Protein AF-A0A7X2MT23-F1 (afdb_monomer_lite)

Radius of gyration: 17.35 Å; chains: 1; bounding box: 43×28×47 Å

Structure (mmCIF, N/CA/C/O backbone):
data_AF-A0A7X2MT23-F1
#
_entry.id   AF-A0A7X2MT23-F1
#
loop_
_atom_site.group_PDB
_atom_site.id
_atom_site.type_symbol
_atom_site.label_atom_id
_atom_site.label_alt_id
_atom_site.label_comp_id
_atom_site.label_asym_id
_atom_site.label_entity_id
_atom_site.label_seq_id
_atom_site.pdbx_PDB_ins_code
_atom_site.Cartn_x
_atom_site.Cartn_y
_atom_site.Cartn_z
_atom_site.occupancy
_atom_site.B_iso_or_equiv
_atom_site.auth_seq_id
_atom_site.auth_comp_id
_atom_site.auth_asym_id
_atom_site.auth_atom_id
_atom_site.pdbx_PDB_model_num
ATOM 1 N N . LEU A 1 1 ? 15.288 1.039 -16.400 1.00 90.75 1 LEU A N 1
ATOM 2 C CA . LEU A 1 1 ? 15.539 -0.284 -15.785 1.00 90.75 1 LEU A CA 1
ATOM 3 C C . LEU A 1 1 ? 15.524 -1.430 -16.794 1.00 90.75 1 LEU A C 1
ATOM 5 O O . LEU A 1 1 ? 16.201 -2.405 -16.545 1.00 90.75 1 LEU A O 1
ATOM 9 N N . GLY A 1 2 ? 14.765 -1.365 -17.900 1.00 94.38 2 GLY A N 1
ATOM 10 C CA . GLY A 1 2 ? 14.844 -2.402 -18.947 1.00 94.38 2 GLY A CA 1
ATOM 11 C C . GLY A 1 2 ? 14.248 -3.770 -18.579 1.00 94.38 2 GLY A C 1
ATOM 12 O O . GLY A 1 2 ? 14.412 -4.710 -19.339 1.00 94.38 2 GLY A O 1
ATOM 13 N N . LEU A 1 3 ? 13.530 -3.877 -17.454 1.00 96.50 3 LEU A N 1
ATOM 14 C CA . LEU A 1 3 ? 13.056 -5.154 -16.892 1.00 96.50 3 LEU A CA 1
ATOM 15 C C . LEU A 1 3 ? 11.980 -5.871 -17.717 1.00 96.50 3 LEU A C 1
ATOM 17 O O . LEU A 1 3 ? 11.814 -7.078 -17.588 1.00 96.50 3 LEU A O 1
ATOM 21 N N . TYR A 1 4 ? 11.244 -5.141 -18.553 1.00 97.12 4 TYR A N 1
ATOM 22 C CA . TYR A 1 4 ? 10.197 -5.699 -19.409 1.00 97.12 4 TYR A CA 1
ATOM 23 C C . TYR A 1 4 ? 10.419 -5.245 -20.856 1.00 97.12 4 TYR A C 1
ATOM 25 O O . TYR A 1 4 ? 9.755 -4.309 -21.309 1.00 97.12 4 TYR A O 1
ATOM 33 N N . PRO A 1 5 ? 11.389 -5.846 -21.572 1.00 96.69 5 PRO A N 1
ATOM 34 C CA . PRO A 1 5 ? 11.666 -5.492 -22.962 1.00 96.69 5 PRO A CA 1
ATOM 35 C C . PRO A 1 5 ? 10.561 -5.984 -23.911 1.00 96.69 5 PRO A C 1
ATOM 37 O O . PRO A 1 5 ? 10.297 -5.349 -24.932 1.00 96.69 5 PRO A O 1
ATOM 40 N N . ASP A 1 6 ? 9.880 -7.079 -23.558 1.00 98.19 6 ASP A N 1
ATOM 41 C CA . ASP A 1 6 ? 8.734 -7.599 -24.300 1.00 98.19 6 ASP A CA 1
ATOM 42 C C . ASP A 1 6 ? 7.460 -6.796 -23.979 1.00 98.19 6 ASP A C 1
ATOM 44 O O . ASP A 1 6 ? 6.921 -6.823 -22.866 1.00 98.19 6 ASP A O 1
ATOM 48 N N . LYS A 1 7 ? 6.957 -6.083 -24.992 1.00 97.69 7 LYS A N 1
ATOM 49 C CA . LYS A 1 7 ? 5.769 -5.228 -24.886 1.00 97.69 7 LYS A CA 1
ATOM 50 C C . LYS A 1 7 ? 4.466 -6.017 -24.740 1.00 97.69 7 LYS A C 1
ATOM 52 O O . LYS A 1 7 ? 3.530 -5.496 -24.135 1.00 97.69 7 LYS A O 1
ATOM 57 N N . VAL A 1 8 ? 4.391 -7.236 -25.275 1.00 98.31 8 VAL A N 1
ATOM 58 C CA . VAL A 1 8 ? 3.206 -8.100 -25.158 1.00 98.31 8 VAL A CA 1
ATOM 59 C C . VAL A 1 8 ? 3.080 -8.581 -23.717 1.00 98.31 8 VAL A C 1
ATOM 61 O O . VAL A 1 8 ? 2.015 -8.445 -23.113 1.00 98.31 8 VAL A O 1
ATOM 64 N N . VAL A 1 9 ? 4.191 -9.036 -23.130 1.00 98.25 9 VAL A N 1
ATOM 65 C CA . VAL A 1 9 ? 4.246 -9.418 -21.711 1.00 98.25 9 VAL A CA 1
ATOM 66 C C . VAL A 1 9 ? 3.895 -8.228 -20.817 1.00 98.25 9 VAL A C 1
ATOM 68 O O . VAL A 1 9 ? 3.037 -8.344 -19.941 1.00 98.25 9 VAL A O 1
ATOM 71 N N . LEU A 1 10 ? 4.496 -7.058 -21.063 1.00 98.25 10 LEU A N 1
ATOM 72 C CA . LEU A 1 10 ? 4.220 -5.854 -20.275 1.00 98.25 10 LEU A CA 1
ATOM 73 C C . LEU A 1 10 ? 2.737 -5.449 -20.326 1.00 98.25 10 LEU A C 1
ATOM 75 O O . LEU A 1 10 ? 2.151 -5.120 -19.292 1.00 98.25 10 LEU A O 1
ATOM 79 N N . ALA A 1 11 ? 2.110 -5.496 -21.505 1.00 98.44 11 ALA A N 1
ATOM 80 C CA . ALA A 1 11 ? 0.684 -5.211 -21.654 1.00 98.44 11 ALA A CA 1
ATOM 81 C C . ALA A 1 11 ? -0.187 -6.196 -20.854 1.00 98.44 11 ALA A C 1
ATOM 83 O O . ALA A 1 11 ? -1.121 -5.766 -20.171 1.00 98.44 11 ALA A O 1
ATOM 84 N N . GLY A 1 12 ? 0.155 -7.490 -20.873 1.00 98.62 12 GLY A N 1
ATOM 85 C CA . GLY A 1 12 ? -0.498 -8.511 -20.048 1.00 98.62 12 GLY A CA 1
ATOM 86 C C . GLY A 1 12 ? -0.416 -8.195 -18.550 1.00 98.62 12 GLY A C 1
ATOM 87 O O . GLY A 1 12 ? -1.439 -8.173 -17.865 1.00 98.62 12 GLY A O 1
ATOM 88 N N . LEU A 1 13 ? 0.766 -7.817 -18.050 1.00 98.56 13 LEU A N 1
ATOM 89 C CA . LEU A 1 13 ? 0.958 -7.438 -16.642 1.00 98.56 13 LEU A CA 1
ATOM 90 C C . LEU A 1 13 ? 0.110 -6.225 -16.227 1.00 98.56 13 LEU A C 1
ATOM 92 O O . LEU A 1 13 ? -0.405 -6.182 -15.105 1.00 98.56 13 LEU A O 1
ATOM 96 N N . TYR A 1 14 ? -0.081 -5.243 -17.114 1.00 98.50 14 TYR A N 1
ATOM 97 C CA . TYR A 1 14 ? -0.988 -4.120 -16.849 1.00 98.50 14 TYR A CA 1
ATOM 98 C C . TYR A 1 14 ? -2.451 -4.565 -16.749 1.00 98.50 14 TYR A C 1
ATOM 100 O O . TYR A 1 14 ? -3.173 -4.093 -15.863 1.00 98.50 14 TYR A O 1
ATOM 108 N N . GLN A 1 15 ? -2.889 -5.480 -17.617 1.00 98.62 15 GLN A N 1
ATOM 109 C CA . GLN A 1 15 ? -4.241 -6.039 -17.567 1.00 98.62 15 GLN A CA 1
ATOM 110 C C . GLN A 1 15 ? -4.466 -6.836 -16.275 1.00 98.62 15 GLN A C 1
ATOM 112 O O . GLN A 1 15 ? -5.475 -6.634 -15.595 1.00 98.62 15 GLN A O 1
ATOM 117 N N . ASP A 1 16 ? -3.506 -7.671 -15.883 1.00 98.75 16 ASP A N 1
ATOM 118 C CA . ASP A 1 16 ? -3.539 -8.436 -14.632 1.00 98.75 16 ASP A CA 1
ATOM 119 C C . ASP A 1 16 ? -3.583 -7.523 -13.416 1.00 98.75 16 ASP A C 1
ATOM 121 O O . ASP A 1 16 ? -4.431 -7.684 -12.532 1.00 98.75 16 ASP A O 1
ATOM 125 N N . ARG A 1 17 ? -2.730 -6.494 -13.399 1.00 98.62 17 ARG A N 1
ATOM 126 C CA . ARG A 1 17 ? -2.728 -5.491 -12.336 1.00 98.62 17 ARG A CA 1
ATOM 127 C C . ARG A 1 17 ? -4.079 -4.801 -12.221 1.00 98.62 17 ARG A C 1
ATOM 129 O O . ARG A 1 17 ? -4.553 -4.589 -11.105 1.00 98.62 17 ARG A O 1
ATOM 136 N N . LEU A 1 18 ? -4.700 -4.431 -13.339 1.00 98.69 18 LEU A N 1
ATOM 137 C CA . LEU A 1 18 ? -5.999 -3.772 -13.307 1.00 98.69 18 LEU A CA 1
ATOM 138 C C . LEU A 1 18 ? -7.095 -4.703 -12.769 1.00 98.69 18 LEU A C 1
ATOM 140 O O . LEU A 1 18 ? -7.870 -4.281 -11.907 1.00 98.69 18 LEU A O 1
ATOM 144 N N . ARG A 1 19 ? -7.121 -5.965 -13.216 1.00 98.81 19 ARG A N 1
ATOM 145 C CA . ARG A 1 19 ? -8.035 -6.997 -12.697 1.00 98.81 19 ARG A CA 1
ATOM 146 C C . ARG A 1 19 ? -7.866 -7.184 -11.188 1.00 98.81 19 ARG A C 1
ATOM 148 O O . ARG A 1 19 ? -8.849 -7.113 -10.452 1.00 98.81 19 ARG A O 1
ATOM 155 N N . ALA A 1 20 ? -6.626 -7.321 -10.718 1.00 98.75 20 ALA A N 1
ATOM 156 C CA . ALA A 1 20 ? -6.311 -7.474 -9.299 1.00 98.75 20 ALA A CA 1
ATOM 157 C C . ALA A 1 20 ? -6.743 -6.253 -8.469 1.00 98.75 20 ALA A C 1
ATOM 159 O O . ALA A 1 20 ? -7.396 -6.407 -7.436 1.00 98.75 20 ALA A O 1
ATOM 160 N N . LYS A 1 21 ? -6.458 -5.029 -8.940 1.00 98.62 21 LYS A N 1
ATOM 161 C CA . LYS A 1 21 ? -6.913 -3.794 -8.278 1.00 98.62 21 LYS A CA 1
ATOM 162 C C . LYS A 1 21 ? -8.438 -3.738 -8.165 1.00 98.62 21 LYS A C 1
ATOM 164 O O . LYS A 1 21 ? -8.958 -3.337 -7.126 1.00 98.62 21 LYS A O 1
ATOM 169 N N . GLN A 1 22 ? -9.153 -4.121 -9.223 1.00 98.75 22 GLN A N 1
ATOM 170 C CA . GLN A 1 22 ? -10.614 -4.115 -9.232 1.00 98.75 22 GLN A CA 1
ATOM 171 C C . GLN A 1 22 ? -11.197 -5.139 -8.252 1.00 98.75 22 GLN A C 1
ATOM 173 O O . GLN A 1 22 ? -12.134 -4.807 -7.524 1.00 98.75 22 GLN A O 1
ATOM 178 N N . ALA A 1 23 ? -10.626 -6.344 -8.195 1.00 98.62 23 ALA A N 1
ATOM 179 C CA . ALA A 1 23 ? -11.026 -7.377 -7.244 1.00 98.62 23 ALA A CA 1
ATOM 180 C C . ALA A 1 23 ? -10.774 -6.938 -5.792 1.00 98.62 23 ALA A C 1
ATOM 182 O O . ALA A 1 23 ? -11.673 -7.029 -4.959 1.00 98.62 23 ALA A O 1
ATOM 183 N N . LEU A 1 24 ? -9.596 -6.372 -5.499 1.00 98.38 24 LEU A N 1
ATOM 184 C CA . LEU A 1 24 ? -9.290 -5.840 -4.169 1.00 98.38 24 LEU A CA 1
ATOM 185 C C . LEU A 1 24 ? -10.269 -4.727 -3.772 1.00 98.38 24 LEU A C 1
ATOM 187 O O . LEU A 1 24 ? -10.836 -4.767 -2.683 1.00 98.38 24 LEU A O 1
ATOM 191 N N . LEU A 1 25 ? -10.530 -3.768 -4.665 1.00 98.38 25 LEU A N 1
ATOM 192 C CA . LEU A 1 25 ? -11.484 -2.687 -4.412 1.00 98.38 25 LEU A CA 1
ATOM 193 C C . LEU A 1 25 ? -12.890 -3.226 -4.102 1.00 98.38 25 LEU A C 1
ATOM 195 O O . LEU A 1 25 ? -13.546 -2.745 -3.178 1.00 98.38 25 LEU A O 1
ATOM 199 N N . GLN A 1 26 ? -13.346 -4.248 -4.833 1.00 97.94 26 GLN A N 1
ATOM 200 C CA . GLN A 1 26 ? -14.621 -4.917 -4.561 1.00 97.94 26 GLN A CA 1
ATOM 201 C C . GLN A 1 26 ? -14.635 -5.595 -3.187 1.00 97.94 26 GLN A C 1
ATOM 203 O O . GLN A 1 26 ? -15.611 -5.431 -2.455 1.00 97.94 26 GLN A O 1
ATOM 208 N N . SER A 1 27 ? -13.566 -6.301 -2.808 1.00 97.94 27 SER A N 1
ATOM 209 C CA . SER A 1 27 ? -13.446 -6.929 -1.486 1.00 97.94 27 SER A CA 1
ATOM 210 C C . SER A 1 27 ? -13.511 -5.900 -0.359 1.00 97.94 27 SER A C 1
ATOM 212 O O . SER A 1 27 ? -14.269 -6.086 0.591 1.00 97.94 27 SER A O 1
ATOM 214 N N . LEU A 1 28 ? -12.806 -4.773 -0.494 1.00 97.75 28 LEU A N 1
ATOM 215 C CA . LEU A 1 28 ? -12.840 -3.683 0.488 1.00 97.75 28 LEU A CA 1
ATOM 216 C C . LEU A 1 28 ? -14.239 -3.070 0.636 1.00 97.75 28 LEU A C 1
ATOM 218 O O . LEU A 1 28 ? -14.662 -2.759 1.750 1.00 97.75 28 LEU A O 1
ATOM 222 N N . HIS A 1 29 ? -14.979 -2.919 -0.467 1.00 96.75 29 HIS A N 1
ATOM 223 C CA . HIS A 1 29 ? -16.385 -2.501 -0.423 1.00 96.75 29 HIS A CA 1
ATOM 224 C C . HIS A 1 29 ? -17.278 -3.554 0.240 1.00 96.75 29 HIS A C 1
ATOM 226 O O . HIS A 1 29 ? -18.139 -3.193 1.038 1.00 96.75 29 HIS A O 1
ATOM 232 N N . ARG A 1 30 ? -17.074 -4.842 -0.064 1.00 95.56 30 ARG A N 1
ATOM 233 C CA . ARG A 1 30 ? -17.877 -5.953 0.469 1.00 95.56 30 ARG A CA 1
ATOM 234 C C . ARG A 1 30 ? -17.792 -6.048 1.990 1.00 95.56 30 ARG A C 1
ATOM 236 O O . AR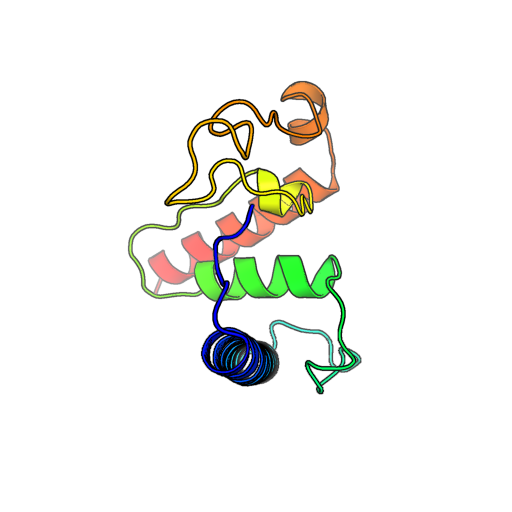G A 1 30 ? -18.812 -6.258 2.632 1.00 95.56 30 ARG A O 1
ATOM 243 N N . VAL A 1 31 ? -16.604 -5.854 2.559 1.00 94.12 31 VAL A N 1
ATOM 244 C CA . VAL A 1 31 ? -16.410 -5.875 4.019 1.00 94.12 31 VAL A CA 1
ATOM 245 C C . VAL A 1 31 ? -16.695 -4.525 4.692 1.00 94.12 31 VAL A C 1
ATOM 247 O O . VAL A 1 31 ? -16.435 -4.357 5.879 1.00 94.12 31 VAL A O 1
ATOM 250 N N . GLY A 1 32 ? -17.180 -3.527 3.943 1.00 94.25 32 GLY A N 1
ATOM 251 C CA . GLY A 1 32 ? -17.479 -2.198 4.481 1.00 94.25 32 GLY A CA 1
ATOM 252 C C . GLY A 1 32 ? -16.249 -1.408 4.949 1.00 94.25 32 GLY A C 1
ATO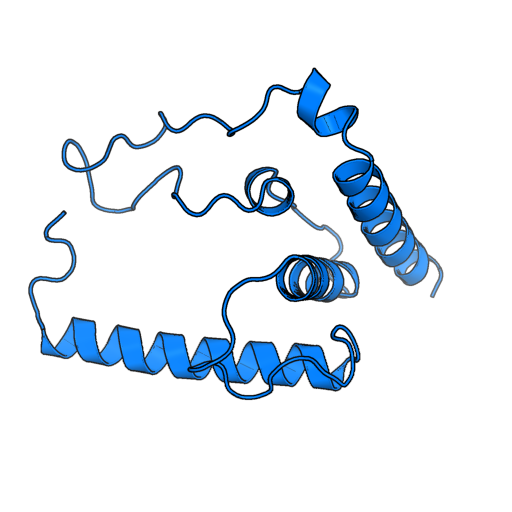M 253 O O . GLY A 1 32 ? -16.383 -0.496 5.763 1.00 94.25 32 GLY A O 1
ATOM 254 N N . ALA A 1 33 ? -15.047 -1.729 4.455 1.00 94.06 33 ALA A N 1
ATOM 255 C CA . ALA A 1 33 ? -13.810 -1.049 4.855 1.00 94.06 33 ALA A CA 1
ATOM 256 C C . ALA A 1 33 ? -13.691 0.371 4.268 1.00 94.06 33 ALA A C 1
ATOM 258 O O . ALA A 1 33 ? -12.948 1.203 4.797 1.00 94.06 33 ALA A O 1
ATOM 259 N N . LEU A 1 34 ? -14.426 0.651 3.188 1.00 95.12 34 LEU A N 1
ATOM 260 C CA . LEU A 1 34 ? -14.461 1.939 2.498 1.00 95.12 34 LEU A CA 1
ATOM 261 C C . LEU A 1 34 ? -15.783 2.687 2.748 1.00 95.12 34 LEU A C 1
ATOM 263 O O . LEU A 1 34 ? -16.837 2.061 2.867 1.00 95.12 34 LEU A O 1
ATOM 267 N N . PRO A 1 35 ? -15.768 4.034 2.774 1.00 91.00 35 PRO A N 1
ATOM 268 C CA . PRO A 1 35 ? -16.998 4.818 2.848 1.00 91.00 35 PRO A CA 1
ATOM 269 C C . PRO A 1 35 ? -17.852 4.615 1.588 1.00 91.00 35 PRO A C 1
ATOM 271 O O . PRO A 1 35 ? -17.317 4.443 0.495 1.00 91.00 35 PRO A O 1
ATOM 274 N N . LYS A 1 36 ? -19.183 4.738 1.707 1.00 89.00 36 LYS A N 1
ATOM 275 C CA . LYS A 1 36 ? -20.129 4.526 0.587 1.00 89.00 36 LYS A CA 1
ATOM 276 C C . LYS A 1 36 ? -19.828 5.373 -0.660 1.00 89.00 36 LYS A C 1
ATOM 278 O O . LYS A 1 36 ? -20.113 4.934 -1.768 1.00 89.00 36 LYS A O 1
ATOM 283 N N . ARG A 1 37 ? -19.236 6.560 -0.470 1.00 90.69 37 ARG A N 1
ATOM 284 C CA . ARG A 1 37 ? -18.822 7.489 -1.537 1.00 90.69 37 ARG A CA 1
ATOM 285 C C . ARG A 1 37 ? -17.508 7.124 -2.237 1.00 90.69 37 ARG A C 1
ATOM 287 O O . ARG A 1 37 ? -17.120 7.814 -3.172 1.00 90.69 37 ARG A O 1
ATOM 294 N N . ALA A 1 38 ? -16.775 6.115 -1.761 1.00 93.06 38 ALA A N 1
ATOM 295 C CA . ALA A 1 38 ? -15.535 5.698 -2.404 1.00 93.06 38 ALA A CA 1
ATOM 296 C C . ALA A 1 38 ? -15.820 5.138 -3.805 1.00 93.06 38 ALA A C 1
ATOM 298 O O . ALA A 1 38 ? -16.808 4.429 -4.012 1.00 93.06 38 ALA A O 1
ATOM 299 N N . GLY A 1 39 ? -14.929 5.440 -4.753 1.00 94.31 39 GLY A N 1
ATOM 300 C CA . GLY A 1 39 ? -15.018 4.941 -6.122 1.00 94.31 39 GLY A CA 1
ATOM 301 C C . GLY A 1 39 ? -15.099 3.412 -6.180 1.00 94.31 39 GLY A C 1
ATOM 302 O O . GLY A 1 39 ? -14.595 2.708 -5.302 1.00 94.31 39 GLY A O 1
ATOM 303 N N . ARG A 1 40 ? -15.769 2.895 -7.215 1.00 96.38 40 ARG A N 1
ATOM 304 C CA . ARG A 1 40 ? -15.953 1.449 -7.451 1.00 96.38 40 ARG A CA 1
ATOM 305 C C . ARG A 1 40 ? -15.222 0.933 -8.692 1.00 96.38 40 ARG A C 1
ATOM 307 O O . ARG A 1 40 ? -15.157 -0.276 -8.878 1.00 96.38 40 ARG A O 1
ATOM 314 N N . ASP A 1 41 ? -14.653 1.828 -9.500 1.00 97.81 41 ASP A N 1
ATOM 315 C CA . ASP A 1 41 ? -13.850 1.500 -10.684 1.00 97.81 41 ASP A CA 1
ATOM 316 C C . ASP A 1 41 ? -12.365 1.771 -10.400 1.00 97.81 41 ASP A C 1
ATOM 318 O O . ASP A 1 41 ? -11.955 2.915 -10.170 1.00 97.81 41 ASP A O 1
ATOM 322 N N . ALA A 1 42 ? -11.547 0.720 -10.432 1.00 97.44 42 ALA A N 1
ATOM 323 C CA . ALA A 1 42 ? -10.114 0.783 -10.156 1.00 97.44 42 ALA A CA 1
ATOM 324 C C . ALA A 1 42 ? -9.292 1.535 -11.222 1.00 97.44 42 ALA A C 1
ATOM 326 O O . ALA A 1 42 ? -8.132 1.877 -10.964 1.00 97.44 42 ALA A O 1
ATOM 327 N N . ARG A 1 43 ? -9.866 1.815 -12.402 1.00 97.44 43 ARG A N 1
ATOM 328 C CA . ARG A 1 43 ? -9.258 2.679 -13.434 1.00 97.44 43 ARG A CA 1
ATOM 329 C C . ARG A 1 43 ? -9.319 4.154 -13.053 1.00 97.44 43 ARG A C 1
ATOM 331 O O . ARG A 1 43 ? -8.451 4.918 -13.450 1.00 97.44 43 ARG A O 1
ATOM 338 N N . ARG A 1 44 ? -10.351 4.542 -12.300 1.00 96.81 44 ARG A N 1
ATOM 339 C CA . ARG A 1 44 ? -10.640 5.938 -11.924 1.00 96.81 44 ARG A CA 1
ATOM 340 C C . ARG A 1 44 ? -10.327 6.242 -10.462 1.00 96.81 44 ARG A C 1
ATOM 342 O O . ARG A 1 44 ? -10.303 7.399 -10.062 1.00 96.81 44 ARG A O 1
ATOM 349 N N . THR A 1 45 ? -10.105 5.207 -9.657 1.00 95.19 45 THR A N 1
ATOM 350 C CA . THR A 1 45 ? -9.815 5.342 -8.229 1.00 95.19 45 THR A CA 1
ATOM 351 C C . THR A 1 45 ? -8.304 5.367 -8.012 1.00 95.19 45 THR A C 1
ATOM 353 O O . THR A 1 45 ? -7.633 4.343 -8.156 1.00 95.19 45 THR A O 1
ATOM 356 N N . GLY A 1 46 ? -7.775 6.546 -7.683 1.00 94.56 46 GLY A N 1
ATOM 357 C CA . GLY A 1 46 ? -6.389 6.724 -7.246 1.00 94.56 46 GLY A CA 1
ATOM 358 C C . GLY A 1 46 ? -6.171 6.320 -5.785 1.00 94.56 46 GLY A C 1
ATOM 359 O O . GLY A 1 46 ? -7.125 6.061 -5.044 1.00 94.56 46 GLY A O 1
ATOM 360 N N . MET A 1 47 ? -4.904 6.284 -5.362 1.00 96.94 47 MET A N 1
ATOM 361 C CA . MET A 1 47 ? -4.568 6.094 -3.950 1.00 96.94 47 MET A CA 1
ATOM 362 C C . MET A 1 47 ? -5.097 7.268 -3.116 1.00 96.94 47 MET A C 1
ATOM 364 O O . MET A 1 47 ? -5.054 8.418 -3.541 1.00 96.94 47 MET A O 1
ATOM 368 N N . SER A 1 48 ? -5.614 6.972 -1.926 1.00 95.69 48 SER A N 1
ATOM 369 C CA . SER A 1 48 ? -6.061 7.971 -0.953 1.00 95.69 48 SER A CA 1
ATOM 370 C C . SER A 1 48 ? -5.853 7.433 0.457 1.00 95.69 48 SER A C 1
ATOM 372 O O . SER A 1 48 ? -5.871 6.217 0.646 1.00 95.69 48 SER A O 1
ATOM 374 N N . LYS A 1 49 ? -5.786 8.312 1.464 1.00 94.38 49 LYS A N 1
ATOM 375 C CA . LYS A 1 49 ? -5.694 7.900 2.878 1.00 94.38 49 LYS A CA 1
ATOM 376 C C . LYS A 1 49 ? -6.808 6.930 3.295 1.00 94.38 49 LYS A C 1
ATOM 378 O O . LYS A 1 49 ? -6.596 6.036 4.107 1.00 94.38 49 LYS A O 1
ATOM 383 N N . ALA A 1 50 ? -8.009 7.085 2.729 1.00 95.06 50 ALA A N 1
ATOM 384 C CA . ALA A 1 50 ? -9.125 6.180 2.993 1.00 9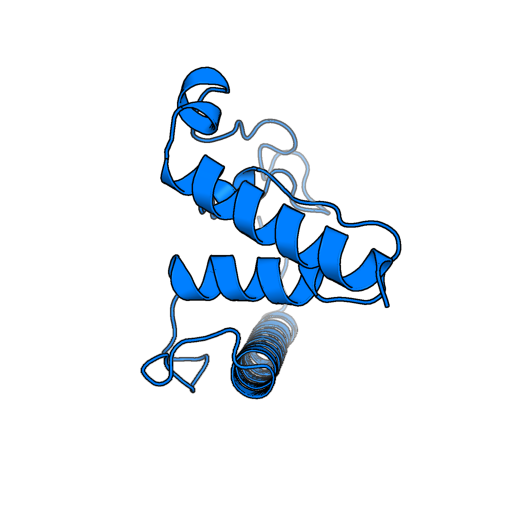5.06 50 ALA A CA 1
ATOM 385 C C . ALA A 1 50 ? -8.891 4.782 2.400 1.00 95.06 50 ALA A C 1
ATOM 387 O O . ALA A 1 50 ? -9.175 3.793 3.072 1.00 95.06 50 ALA A O 1
ATOM 388 N N . LEU A 1 51 ? -8.368 4.705 1.171 1.00 97.62 51 LEU A N 1
ATOM 389 C CA . LEU A 1 51 ? -8.046 3.437 0.51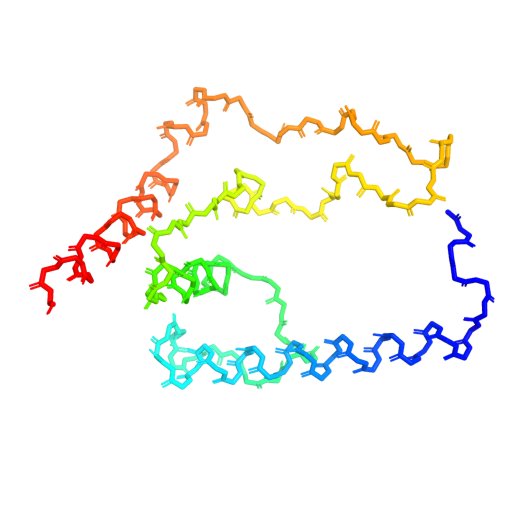5 1.00 97.62 51 LEU A CA 1
ATOM 390 C C . LEU A 1 51 ? -6.852 2.743 1.175 1.00 97.62 51 LEU A C 1
ATOM 392 O O . LEU A 1 51 ? -6.946 1.556 1.474 1.00 97.62 51 LEU A O 1
ATOM 396 N N . ASN A 1 52 ? -5.791 3.495 1.469 1.00 98.00 52 ASN A N 1
ATOM 397 C CA . ASN A 1 52 ? -4.628 3.034 2.220 1.00 98.00 52 ASN A CA 1
ATOM 398 C C . ASN A 1 52 ? -5.063 2.371 3.541 1.00 98.00 52 ASN A C 1
ATOM 400 O O . ASN A 1 52 ? -4.856 1.173 3.751 1.00 98.00 52 ASN A O 1
ATOM 404 N N . ARG A 1 53 ? -5.787 3.115 4.388 1.00 97.19 53 ARG A N 1
ATOM 405 C CA . ARG A 1 53 ? -6.269 2.601 5.674 1.00 97.19 53 ARG A CA 1
ATOM 406 C C . ARG A 1 53 ? -7.201 1.402 5.510 1.00 97.19 53 ARG A C 1
ATOM 408 O O . ARG A 1 53 ? -7.140 0.478 6.312 1.00 97.19 53 ARG A O 1
ATOM 415 N N . ALA A 1 54 ? -8.065 1.390 4.494 1.00 97.69 54 ALA A N 1
ATOM 416 C CA . ALA A 1 54 ? -8.957 0.259 4.241 1.00 97.69 54 ALA A CA 1
ATOM 417 C C . ALA A 1 54 ? -8.189 -1.036 3.932 1.00 97.69 54 ALA A C 1
ATOM 419 O O . ALA A 1 54 ? -8.570 -2.084 4.446 1.00 97.69 54 ALA A O 1
ATOM 420 N N . MET A 1 55 ? -7.101 -0.971 3.157 1.00 98.25 55 MET A N 1
ATOM 421 C CA . MET A 1 55 ? -6.253 -2.138 2.877 1.00 98.25 55 MET A CA 1
ATOM 422 C C . MET A 1 55 ? -5.562 -2.658 4.140 1.00 98.25 55 MET A C 1
ATOM 424 O O . MET A 1 55 ? -5.601 -3.857 4.409 1.00 98.25 55 MET A O 1
ATOM 428 N N . GLN A 1 56 ? -5.006 -1.764 4.961 1.00 98.44 56 GLN A N 1
ATOM 429 C CA . GLN A 1 56 ? -4.377 -2.162 6.224 1.00 98.44 56 GLN A CA 1
ATOM 430 C C . GLN A 1 56 ? -5.395 -2.774 7.201 1.00 98.44 56 GLN A C 1
ATOM 432 O O . GLN A 1 56 ? -5.121 -3.797 7.826 1.00 98.44 56 GLN A O 1
ATOM 437 N N . ARG A 1 57 ? -6.610 -2.212 7.281 1.00 97.06 57 ARG A N 1
ATOM 438 C CA . ARG A 1 57 ? -7.719 -2.784 8.066 1.00 97.06 57 ARG A CA 1
ATOM 439 C C . ARG A 1 57 ? -8.131 -4.161 7.565 1.00 97.06 57 ARG A C 1
ATOM 441 O O . ARG A 1 57 ? -8.333 -5.050 8.378 1.00 97.06 57 ARG A O 1
ATOM 448 N N . TYR A 1 58 ? -8.224 -4.338 6.249 1.00 97.31 58 TYR A N 1
ATOM 449 C CA . TYR A 1 58 ? -8.586 -5.614 5.636 1.00 97.31 58 TYR A CA 1
ATOM 450 C C . TYR A 1 58 ? -7.628 -6.737 6.049 1.00 97.31 58 TYR A C 1
ATOM 452 O O . TYR A 1 58 ? -8.068 -7.836 6.370 1.00 97.31 58 TYR A O 1
ATOM 460 N N . LEU A 1 59 ? -6.325 -6.443 6.113 1.00 96.88 59 LEU A N 1
ATOM 461 C CA . LEU A 1 59 ? -5.326 -7.382 6.626 1.00 96.88 59 LEU A CA 1
ATOM 462 C C . LEU A 1 59 ? -5.431 -7.563 8.146 1.00 96.88 59 LEU A C 1
ATOM 464 O O . LEU A 1 59 ? -5.343 -8.687 8.640 1.00 96.88 59 LEU A O 1
ATOM 468 N N . ALA A 1 60 ? -5.654 -6.480 8.895 1.00 96.81 60 ALA A N 1
ATOM 469 C CA . ALA A 1 60 ? -5.794 -6.540 10.347 1.00 96.81 60 ALA A CA 1
ATOM 470 C C . ALA A 1 60 ? -7.025 -7.334 10.812 1.00 96.81 60 ALA A C 1
ATOM 472 O O . ALA A 1 60 ? -6.975 -7.958 11.868 1.00 96.81 60 ALA A O 1
ATOM 473 N N . ASP A 1 61 ? -8.096 -7.352 10.022 1.00 95.56 61 ASP A N 1
ATOM 474 C CA . ASP A 1 61 ? -9.304 -8.134 10.288 1.00 95.56 61 ASP A CA 1
ATOM 475 C C . ASP A 1 61 ? -9.191 -9.607 9.818 1.00 95.56 61 ASP A C 1
ATOM 477 O O . ASP A 1 61 ? -10.153 -10.364 9.933 1.00 95.56 61 ASP A O 1
ATOM 481 N N . SER A 1 62 ? -8.034 -10.043 9.301 1.00 94.00 62 SER A N 1
ATOM 482 C CA . SER A 1 62 ? -7.811 -11.441 8.905 1.00 94.00 62 SER A CA 1
ATOM 483 C C . SER A 1 62 ? -7.533 -12.370 10.097 1.00 94.00 62 SER A C 1
ATOM 485 O O . SER A 1 62 ? -7.030 -11.948 11.139 1.00 94.00 62 SER A O 1
ATOM 487 N N . HIS A 1 63 ? -7.774 -13.671 9.904 1.00 94.25 63 HIS A N 1
ATOM 488 C CA . HIS A 1 63 ? -7.483 -14.730 10.885 1.00 94.25 63 HIS A CA 1
ATOM 489 C C . HIS A 1 63 ? -5.997 -15.121 10.967 1.00 94.25 63 HIS A C 1
ATOM 491 O O . HIS A 1 63 ? -5.646 -16.058 11.680 1.00 94.25 63 HIS A O 1
ATOM 497 N N . SER A 1 64 ? -5.105 -14.433 10.250 1.00 96.06 64 SER A N 1
ATOM 498 C CA . SER A 1 64 ? -3.665 -14.671 10.368 1.00 96.06 64 SER A CA 1
ATOM 499 C C . SER A 1 64 ? -3.208 -14.425 11.806 1.00 96.06 64 SER A C 1
ATOM 501 O O . SER A 1 64 ? -3.609 -13.435 12.420 1.00 96.06 64 SER A O 1
ATOM 503 N N . ALA A 1 65 ? -2.348 -15.291 12.348 1.00 95.31 65 ALA A N 1
ATOM 504 C CA . ALA A 1 65 ? -1.829 -15.146 13.712 1.00 95.31 65 ALA A CA 1
ATOM 505 C C . ALA A 1 65 ? -0.940 -13.897 13.869 1.00 95.31 65 ALA A C 1
ATOM 507 O O . ALA A 1 65 ? -1.000 -13.204 14.885 1.00 95.31 65 ALA A O 1
ATOM 508 N N . LEU A 1 66 ? -0.175 -13.561 12.827 1.00 96.69 66 LEU A N 1
ATOM 509 C CA . LEU A 1 66 ? 0.708 -12.398 12.781 1.00 96.69 66 LEU A CA 1
ATOM 510 C C . LEU A 1 66 ? 0.274 -11.421 11.684 1.00 96.69 66 LEU A C 1
ATOM 512 O O . LEU A 1 66 ? -0.226 -11.824 10.635 1.00 96.69 66 LEU A O 1
ATOM 516 N N . LEU A 1 67 ? 0.500 -10.131 11.938 1.00 97.88 67 LEU A N 1
ATOM 517 C CA . LEU A 1 67 ? 0.336 -9.046 10.976 1.00 97.88 67 LEU A CA 1
ATOM 518 C C . LEU A 1 67 ? 1.647 -8.257 10.915 1.00 97.88 67 LEU A C 1
ATOM 520 O O . LEU A 1 67 ? 2.063 -7.690 11.923 1.00 97.88 67 LEU A O 1
ATOM 524 N N . GLY A 1 68 ? 2.268 -8.212 9.739 1.00 98.19 68 GLY A N 1
ATOM 525 C CA . GLY A 1 68 ? 3.373 -7.301 9.444 1.00 98.19 68 GLY A CA 1
ATOM 526 C C . GLY A 1 68 ? 2.850 -6.025 8.789 1.00 98.19 68 GLY A C 1
ATOM 527 O O . GLY A 1 68 ? 1.974 -6.095 7.929 1.00 98.19 68 GLY A O 1
ATOM 528 N N . LEU A 1 69 ? 3.380 -4.873 9.194 1.00 98.25 69 LEU A N 1
ATOM 529 C CA . LEU A 1 69 ? 3.054 -3.565 8.624 1.00 98.25 69 LEU A CA 1
ATOM 530 C C . LEU A 1 69 ? 4.345 -2.863 8.205 1.00 98.25 69 LEU A C 1
ATOM 532 O O . LEU A 1 69 ? 5.342 -2.933 8.924 1.00 98.25 69 LEU A O 1
ATOM 536 N N . GLN A 1 70 ? 4.316 -2.181 7.062 1.00 98.38 70 GLN A N 1
ATOM 537 C CA . GLN A 1 70 ? 5.452 -1.416 6.557 1.00 98.38 70 GLN A CA 1
ATOM 538 C C . GLN A 1 70 ? 5.253 0.076 6.874 1.00 98.38 70 GLN A C 1
ATOM 540 O O . GLN A 1 70 ? 4.216 0.628 6.502 1.00 98.38 70 GLN A O 1
ATOM 545 N N . PRO A 1 71 ? 6.213 0.759 7.527 1.00 98.31 71 PRO A N 1
ATOM 546 C CA . PRO A 1 71 ? 6.122 2.199 7.782 1.00 98.31 71 PRO A CA 1
ATOM 547 C C . PRO A 1 71 ? 5.966 3.046 6.514 1.00 98.31 71 PRO A C 1
ATOM 549 O O . PRO A 1 71 ? 5.374 4.123 6.559 1.00 98.31 71 PRO A O 1
ATOM 552 N N . GLU A 1 72 ? 6.439 2.556 5.366 1.00 98.62 72 GLU A N 1
ATOM 553 C CA . GLU A 1 72 ? 6.202 3.180 4.064 1.00 98.62 72 GLU A CA 1
ATOM 554 C C . GLU A 1 72 ? 4.716 3.371 3.742 1.00 98.62 72 GLU A C 1
ATOM 556 O O . GLU A 1 72 ? 4.356 4.393 3.160 1.00 98.62 72 GLU A O 1
ATOM 561 N N . ASP A 1 73 ? 3.851 2.440 4.158 1.00 98.38 73 ASP A N 1
ATOM 562 C CA . ASP A 1 73 ? 2.405 2.553 3.954 1.00 98.38 73 ASP A CA 1
ATOM 563 C C . ASP A 1 73 ? 1.766 3.557 4.920 1.00 98.38 73 ASP A C 1
ATOM 565 O O . ASP A 1 73 ? 0.737 4.144 4.597 1.00 98.38 73 ASP A O 1
ATOM 569 N N . TRP A 1 74 ? 2.352 3.793 6.097 1.00 98.06 74 TRP A N 1
ATOM 570 C CA . TRP A 1 74 ? 1.880 4.841 7.014 1.00 98.06 74 TRP A CA 1
ATOM 571 C C . TRP A 1 74 ? 2.204 6.229 6.460 1.00 98.06 74 TRP A C 1
ATOM 573 O O . TRP A 1 74 ? 1.431 7.169 6.624 1.00 98.06 74 TRP A O 1
ATOM 583 N N . LEU A 1 75 ? 3.336 6.318 5.760 1.00 97.62 75 LEU A N 1
ATOM 584 C CA . LEU A 1 75 ? 3.869 7.523 5.135 1.00 97.62 75 LEU A CA 1
ATOM 585 C C . LEU A 1 75 ? 3.389 7.736 3.688 1.00 97.62 75 LEU A C 1
ATOM 587 O O . LEU A 1 75 ? 3.851 8.673 3.036 1.00 97.62 75 LEU A O 1
ATOM 591 N N . ASP A 1 76 ? 2.495 6.881 3.174 1.00 97.44 76 ASP A N 1
ATOM 592 C CA . ASP A 1 76 ? 1.988 6.914 1.792 1.00 97.44 76 ASP A CA 1
ATOM 593 C C . ASP A 1 76 ? 3.118 6.967 0.726 1.00 97.44 76 ASP A C 1
ATOM 595 O O . ASP A 1 76 ? 3.013 7.636 -0.308 1.00 97.44 76 ASP A O 1
ATOM 599 N N . MET A 1 77 ? 4.232 6.265 0.961 1.00 98.25 77 MET A N 1
ATOM 600 C CA . MET A 1 77 ? 5.402 6.283 0.079 1.00 98.25 77 MET A CA 1
ATOM 601 C C . MET A 1 77 ? 5.193 5.433 -1.182 1.00 98.25 77 MET A C 1
ATOM 603 O O . MET A 1 77 ? 4.835 4.261 -1.116 1.00 98.25 77 MET A O 1
ATOM 607 N N . ALA A 1 78 ? 5.499 6.001 -2.352 1.00 97.44 78 ALA A N 1
ATOM 608 C CA . ALA A 1 78 ? 5.294 5.327 -3.638 1.00 97.44 78 ALA A CA 1
ATOM 609 C C . ALA A 1 78 ? 6.499 4.503 -4.134 1.00 97.44 78 ALA A C 1
ATOM 611 O O . ALA A 1 78 ? 6.333 3.626 -4.983 1.00 97.44 78 ALA A O 1
ATOM 612 N N . THR A 1 79 ? 7.719 4.799 -3.671 1.00 97.44 79 THR A N 1
ATOM 613 C CA . THR A 1 79 ? 8.950 4.233 -4.246 1.00 97.44 79 THR A CA 1
ATOM 614 C C . THR A 1 79 ? 9.427 2.975 -3.504 1.00 97.44 79 THR A C 1
ATOM 616 O O . THR A 1 79 ? 9.534 2.966 -2.270 1.00 97.44 79 THR A O 1
ATOM 619 N N . PRO A 1 80 ? 9.768 1.891 -4.228 1.00 98.06 80 PRO A N 1
ATOM 620 C CA . PRO A 1 80 ? 10.214 0.651 -3.602 1.00 98.06 80 PRO A CA 1
ATOM 621 C C . PRO A 1 80 ? 11.621 0.793 -3.002 1.00 98.06 80 PRO A C 1
ATOM 623 O O . PRO A 1 80 ? 12.448 1.560 -3.497 1.00 98.06 80 PRO A O 1
ATOM 626 N N . VAL A 1 81 ? 11.913 0.025 -1.946 1.00 98.12 81 VAL A N 1
ATOM 627 C CA . VAL A 1 81 ? 13.281 -0.086 -1.392 1.00 98.12 81 VAL A CA 1
ATOM 628 C C . VAL A 1 81 ? 14.186 -0.946 -2.272 1.00 98.12 81 VAL A C 1
ATOM 630 O O . VAL A 1 81 ? 15.398 -0.740 -2.310 1.00 98.12 81 VAL A O 1
ATOM 633 N N . ASN A 1 82 ? 13.590 -1.907 -2.976 1.00 98.44 82 ASN A N 1
ATOM 634 C CA . ASN A 1 82 ? 14.280 -2.888 -3.791 1.00 98.44 82 ASN A CA 1
ATOM 635 C C . ASN A 1 82 ? 13.441 -3.226 -5.026 1.00 98.44 82 ASN A C 1
ATOM 637 O O . ASN A 1 82 ? 12.227 -3.412 -4.918 1.00 98.44 82 ASN A O 1
ATOM 641 N N . ILE A 1 83 ? 14.097 -3.344 -6.174 1.00 98.12 83 ILE A N 1
ATOM 642 C CA . ILE A 1 83 ? 13.522 -3.875 -7.403 1.00 98.12 83 ILE A CA 1
ATOM 643 C C . ILE A 1 83 ? 14.300 -5.153 -7.746 1.00 98.12 83 ILE A C 1
ATOM 645 O O . ILE A 1 83 ? 15.488 -5.081 -8.052 1.00 98.12 83 ILE A O 1
ATOM 649 N N . PRO A 1 84 ? 13.671 -6.339 -7.659 1.00 97.75 84 PRO A N 1
ATOM 650 C CA . PRO A 1 84 ? 14.335 -7.589 -8.010 1.00 97.75 84 PRO A CA 1
ATOM 651 C C . PRO A 1 84 ? 14.830 -7.590 -9.460 1.00 97.75 84 PRO A C 1
ATOM 653 O O . PRO A 1 84 ? 14.127 -7.127 -10.358 1.00 97.75 84 PRO A O 1
ATOM 656 N N . GLY A 1 85 ? 16.022 -8.147 -9.682 1.00 96.88 85 GLY A N 1
ATOM 657 C CA . GLY A 1 85 ? 16.631 -8.229 -11.012 1.00 96.88 85 GLY A CA 1
ATOM 658 C C . GLY A 1 85 ? 17.361 -6.962 -11.468 1.00 96.88 85 GLY A C 1
ATOM 659 O O . GLY A 1 85 ? 17.666 -6.859 -12.650 1.00 96.88 85 GLY A O 1
ATOM 660 N N . THR A 1 86 ? 17.642 -6.015 -10.566 1.00 97.81 86 THR A N 1
ATOM 661 C CA . THR A 1 86 ? 18.516 -4.861 -10.842 1.00 97.81 86 THR A CA 1
ATOM 662 C C . THR A 1 86 ? 19.749 -4.860 -9.940 1.00 97.81 86 THR A C 1
ATOM 664 O O . THR A 1 86 ? 19.681 -5.272 -8.778 1.00 97.81 86 THR A O 1
ATOM 667 N N . SER A 1 87 ? 20.844 -4.321 -10.462 1.00 96.38 87 SER A N 1
ATOM 668 C CA . SER A 1 87 ? 22.092 -4.034 -9.757 1.00 96.38 87 SER A CA 1
ATOM 669 C C . SER A 1 87 ? 22.305 -2.518 -9.708 1.00 96.38 87 SER A C 1
ATOM 671 O O . SER A 1 87 ? 21.828 -1.870 -8.776 1.00 96.38 87 SER A O 1
ATOM 673 N N . ASP A 1 88 ? 22.939 -1.941 -10.731 1.00 96.19 88 ASP A N 1
ATOM 674 C CA . ASP A 1 88 ? 23.284 -0.513 -10.783 1.00 96.19 88 ASP A CA 1
ATOM 675 C C . ASP A 1 88 ? 22.163 0.351 -11.384 1.00 96.19 88 ASP A C 1
ATOM 677 O O . ASP A 1 88 ? 22.220 1.580 -11.345 1.00 96.19 88 ASP A O 1
ATOM 681 N N . GLU A 1 89 ? 21.106 -0.268 -11.919 1.00 97.94 89 GLU A N 1
ATOM 682 C CA . GLU A 1 89 ? 20.004 0.443 -12.570 1.00 97.94 89 GLU A CA 1
ATOM 683 C C . GLU A 1 89 ? 19.072 1.138 -11.569 1.00 97.94 89 GLU A C 1
ATOM 685 O O . GLU A 1 89 ? 18.404 2.112 -11.924 1.00 97.94 89 GLU A O 1
ATOM 690 N N . TYR A 1 90 ? 18.994 0.637 -10.333 1.00 97.94 90 TYR A N 1
ATOM 691 C CA . TYR A 1 90 ? 18.183 1.213 -9.263 1.00 97.94 90 TYR A CA 1
ATOM 692 C C . TYR A 1 90 ? 18.976 1.230 -7.952 1.00 97.94 90 TYR A C 1
ATOM 694 O O . TYR A 1 90 ? 19.650 0.247 -7.647 1.00 97.94 90 TYR A O 1
ATOM 702 N N . PRO A 1 91 ? 18.877 2.291 -7.126 1.00 97.56 91 PRO A N 1
ATOM 703 C CA . PRO A 1 91 ? 19.569 2.371 -5.841 1.00 97.56 91 PRO A CA 1
ATOM 704 C C . PRO A 1 91 ? 18.909 1.460 -4.787 1.00 97.56 91 PRO A C 1
ATOM 706 O O . PRO A 1 91 ? 18.373 1.923 -3.776 1.00 97.56 91 PRO A O 1
ATOM 709 N N . ASN A 1 92 ? 18.964 0.147 -5.018 1.00 98.44 92 ASN A N 1
ATOM 710 C CA . ASN A 1 92 ? 18.461 -0.886 -4.120 1.00 98.44 92 ASN A CA 1
ATOM 711 C C . ASN A 1 92 ? 19.063 -0.708 -2.723 1.00 98.44 92 ASN A C 1
ATOM 713 O O . ASN A 1 92 ? 20.240 -0.356 -2.589 1.00 98.44 92 ASN A O 1
ATOM 717 N N . TRP A 1 93 ? 18.243 -0.939 -1.697 1.00 98.00 93 TRP A N 1
ATOM 718 C CA . TRP A 1 93 ? 18.630 -0.911 -0.278 1.00 98.00 93 TRP A CA 1
ATOM 719 C C . TRP A 1 93 ? 19.094 0.454 0.250 1.00 98.00 93 TRP A C 1
ATOM 721 O O . TRP A 1 93 ? 19.665 0.537 1.333 1.00 98.00 93 TRP A O 1
ATOM 731 N N . ARG A 1 94 ? 18.841 1.541 -0.493 1.00 98.00 94 ARG A N 1
ATOM 732 C CA . ARG A 1 94 ? 19.294 2.899 -0.131 1.00 98.00 94 ARG A CA 1
ATOM 733 C C . ARG A 1 94 ? 18.157 3.873 0.180 1.00 98.00 94 ARG A C 1
ATOM 735 O O . ARG A 1 94 ? 18.391 4.911 0.796 1.00 98.00 94 ARG A O 1
ATOM 742 N N . ARG A 1 95 ? 16.924 3.569 -0.241 1.00 98.00 95 ARG A N 1
ATOM 743 C CA . ARG A 1 95 ? 15.759 4.453 -0.078 1.00 98.00 95 ARG A CA 1
ATOM 744 C C . ARG A 1 95 ? 15.340 4.542 1.395 1.00 98.00 95 ARG A C 1
ATOM 746 O O . ARG A 1 95 ? 14.765 3.601 1.940 1.00 98.00 95 ARG A O 1
ATOM 753 N N . LYS A 1 96 ? 15.587 5.694 2.021 1.00 98.44 96 LYS A N 1
ATOM 754 C CA . LYS A 1 96 ? 15.170 6.007 3.401 1.00 98.44 96 LYS A CA 1
ATOM 755 C C . LYS A 1 96 ? 13.664 6.277 3.493 1.00 98.44 96 LYS A C 1
ATOM 757 O O . LYS A 1 96 ? 13.036 6.602 2.485 1.00 98.44 96 LYS A O 1
ATOM 762 N N . LEU A 1 97 ? 13.098 6.169 4.696 1.00 98.56 97 LEU A N 1
ATOM 763 C CA . LEU A 1 97 ? 11.752 6.680 4.978 1.00 98.56 97 LEU A CA 1
ATOM 764 C C . LEU A 1 97 ? 11.693 8.197 4.743 1.00 98.56 97 LEU A C 1
ATOM 766 O O . LEU A 1 97 ? 12.704 8.889 4.872 1.00 98.56 97 LEU A O 1
ATOM 770 N N . SER A 1 98 ? 10.511 8.711 4.399 1.00 98.00 98 SER A N 1
ATOM 771 C CA . SER A 1 98 ? 10.292 10.141 4.130 1.00 98.00 98 SER A CA 1
ATOM 772 C C . SER A 1 98 ? 10.201 11.013 5.390 1.00 98.00 98 SER A C 1
ATOM 774 O O . SER A 1 98 ? 10.109 12.232 5.270 1.00 98.00 98 SER A O 1
ATOM 776 N N . ALA A 1 99 ? 10.242 10.413 6.582 1.00 98.12 99 ALA A N 1
ATOM 777 C CA . ALA A 1 99 ? 10.195 11.096 7.871 1.00 98.12 99 ALA A CA 1
ATOM 778 C C . ALA A 1 99 ? 11.153 10.434 8.875 1.00 98.12 99 ALA A C 1
ATOM 780 O O . ALA A 1 99 ? 11.491 9.254 8.733 1.00 98.12 99 ALA A O 1
ATOM 781 N N . THR A 1 100 ? 11.578 11.185 9.897 1.00 98.56 100 THR A N 1
ATOM 782 C CA . THR A 1 100 ? 12.298 10.612 11.044 1.00 98.56 100 THR A CA 1
ATOM 783 C C . THR A 1 100 ? 11.338 9.841 11.952 1.00 98.56 100 THR A C 1
ATOM 785 O O . THR A 1 100 ? 10.116 9.943 11.813 1.00 98.56 100 THR A O 1
ATOM 788 N N . LEU A 1 101 ? 11.879 9.076 12.903 1.00 98.38 101 LEU A N 1
ATOM 789 C CA . LEU A 1 101 ? 11.057 8.340 13.866 1.00 98.38 101 LEU A CA 1
ATOM 790 C C . LEU A 1 101 ? 10.268 9.293 14.773 1.00 98.38 101 LEU A C 1
ATOM 792 O O . LEU A 1 101 ? 9.094 9.051 15.035 1.00 98.38 101 LEU A O 1
ATOM 796 N N . GLU A 1 102 ? 10.881 10.397 15.201 1.00 98.38 102 GLU A N 1
ATOM 797 C CA . GLU A 1 102 ? 10.251 11.414 16.045 1.00 98.38 102 GLU A CA 1
ATOM 798 C C . GLU A 1 102 ? 9.049 12.034 15.334 1.00 98.38 102 GLU A C 1
ATOM 800 O O . GLU A 1 102 ? 7.966 12.112 15.910 1.00 98.38 102 GLU A O 1
ATOM 805 N N . THR A 1 103 ? 9.201 12.420 14.062 1.00 98.12 103 THR A N 1
ATOM 806 C CA . THR A 1 103 ? 8.085 12.932 13.256 1.00 98.12 103 THR A CA 1
ATOM 807 C C . THR A 1 103 ? 7.019 11.862 13.030 1.00 98.12 103 THR A C 1
ATOM 809 O O . THR A 1 103 ? 5.837 12.140 13.205 1.00 98.12 103 THR A O 1
ATOM 812 N N . LEU A 1 104 ? 7.412 10.630 12.688 1.00 97.56 104 LEU A N 1
ATOM 813 C CA . LEU A 1 104 ? 6.470 9.545 12.405 1.00 97.56 104 LEU A CA 1
ATOM 814 C C . LEU A 1 104 ? 5.578 9.224 13.612 1.00 97.56 104 LEU A C 1
ATOM 816 O O . LEU A 1 104 ? 4.370 9.061 13.450 1.00 97.56 104 LEU A O 1
ATOM 820 N N . PHE A 1 105 ? 6.160 9.148 14.810 1.00 97.19 105 PHE A N 1
ATOM 821 C CA . PHE A 1 105 ? 5.437 8.782 16.031 1.00 97.19 105 PHE A CA 1
ATOM 822 C C . PHE A 1 105 ? 4.805 9.966 16.773 1.00 97.19 105 PHE A C 1
ATOM 824 O O . PHE A 1 105 ? 3.987 9.741 17.662 1.00 97.19 105 PHE A O 1
ATOM 831 N N . SER A 1 106 ? 5.128 11.209 16.402 1.00 97.31 106 SER A N 1
ATOM 832 C CA . SER A 1 106 ? 4.399 12.400 16.867 1.00 97.31 106 SER A CA 1
ATOM 833 C C . SER A 1 106 ? 3.242 12.806 15.948 1.00 97.31 106 SER A C 1
ATOM 835 O O . SER A 1 106 ? 2.418 13.621 16.358 1.00 97.31 106 SER A O 1
ATOM 837 N N . ASP A 1 107 ? 3.132 12.231 14.743 1.00 97.75 107 ASP A N 1
ATOM 838 C CA . ASP A 1 107 ? 2.012 12.480 13.831 1.00 97.75 107 ASP A CA 1
ATOM 839 C C . ASP A 1 107 ? 0.702 11.858 14.369 1.00 97.75 107 ASP A C 1
ATOM 841 O O . ASP A 1 107 ? 0.584 10.626 14.456 1.00 97.75 107 ASP A O 1
ATOM 845 N N . PRO A 1 108 ? -0.334 12.673 14.664 1.00 97.50 108 PRO A N 1
ATOM 846 C CA . PRO A 1 108 ? -1.632 12.173 15.112 1.00 97.50 108 PRO A CA 1
ATOM 847 C C . PRO A 1 108 ? -2.297 11.203 14.127 1.00 97.50 108 PRO A C 1
ATOM 849 O O . PRO A 1 108 ? -3.079 10.341 14.541 1.00 97.50 108 PRO A O 1
ATOM 852 N N . ALA A 1 109 ? -2.020 11.323 12.823 1.00 95.81 109 ALA A N 1
ATOM 853 C CA . ALA A 1 109 ? -2.571 10.418 11.819 1.00 95.81 109 ALA A CA 1
ATOM 854 C C . ALA A 1 109 ? -1.985 9.003 11.946 1.00 95.81 109 ALA A C 1
ATOM 856 O O . AL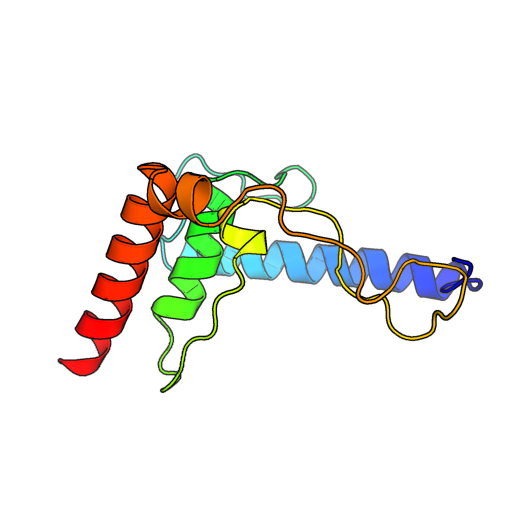A A 1 109 ? -2.742 8.030 11.857 1.00 95.81 109 ALA A O 1
ATOM 857 N N . THR A 1 110 ? -0.679 8.893 12.207 1.00 97.06 110 THR A N 1
ATOM 858 C CA . THR A 1 110 ? 0.005 7.620 12.471 1.00 97.06 110 THR A CA 1
ATOM 859 C C . THR A 1 110 ? -0.507 6.986 13.759 1.00 97.06 110 THR A C 1
ATOM 861 O O . THR A 1 110 ? -0.921 5.827 13.735 1.00 97.06 110 THR A O 1
ATOM 864 N N . ASP A 1 111 ? -0.572 7.737 14.866 1.00 97.31 111 ASP A N 1
ATOM 865 C CA . ASP A 1 111 ? -1.107 7.221 16.139 1.00 97.31 111 ASP A CA 1
ATOM 866 C C . ASP A 1 111 ? -2.552 6.716 15.975 1.00 97.31 111 ASP A C 1
ATOM 868 O O . ASP A 1 111 ? -2.875 5.586 16.354 1.00 97.31 111 ASP A O 1
ATOM 872 N N . THR A 1 112 ? -3.406 7.494 15.301 1.00 97.88 112 THR A N 1
ATOM 873 C CA . THR A 1 112 ? -4.796 7.103 15.020 1.00 97.88 112 THR A CA 1
ATOM 874 C C . THR A 1 112 ? -4.874 5.808 14.209 1.00 97.88 112 THR A C 1
ATOM 876 O O . THR A 1 112 ? -5.684 4.929 14.520 1.00 97.88 112 THR A O 1
ATOM 879 N N . LEU A 1 113 ? -4.049 5.675 13.165 1.00 97.75 113 LEU A N 1
ATOM 880 C CA . LEU A 1 113 ? -3.988 4.472 12.339 1.00 97.75 113 LEU A CA 1
ATOM 881 C C . LEU A 1 113 ? -3.564 3.256 13.173 1.00 97.75 113 LEU A C 1
ATOM 883 O O . LEU A 1 113 ? -4.265 2.244 13.180 1.00 97.75 113 LEU A O 1
ATOM 887 N N . LEU A 1 114 ? -2.452 3.353 13.903 1.00 98.12 114 LEU A N 1
ATOM 888 C CA . LEU A 1 114 ? -1.896 2.229 14.658 1.00 98.12 114 LEU A CA 1
ATOM 889 C C . LEU A 1 114 ? -2.814 1.782 15.802 1.00 98.12 114 LEU A C 1
ATOM 891 O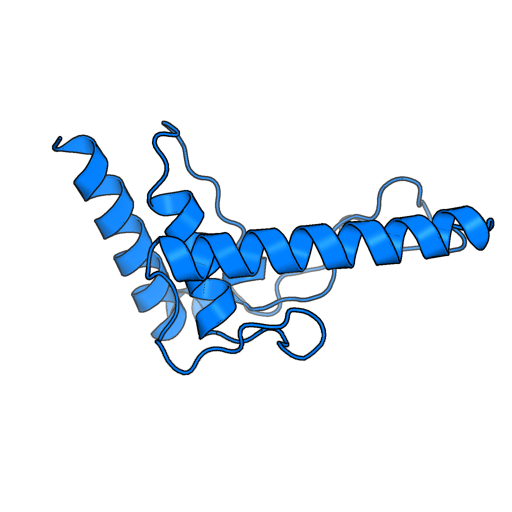 O . LEU A 1 114 ? -2.962 0.576 16.033 1.00 98.12 114 LEU A O 1
ATOM 895 N N . ARG A 1 115 ? -3.495 2.718 16.476 1.00 98.19 115 ARG A N 1
ATOM 896 C CA . ARG A 1 115 ? -4.511 2.393 17.491 1.00 98.19 115 ARG A CA 1
ATOM 897 C C . ARG A 1 115 ? -5.693 1.633 16.899 1.00 98.19 115 ARG A C 1
ATOM 899 O O . ARG A 1 115 ? -6.113 0.627 17.471 1.00 98.19 115 ARG A O 1
ATOM 906 N N . ASP A 1 116 ? -6.207 2.071 15.752 1.00 97.56 116 ASP A N 1
ATOM 907 C CA . ASP A 1 116 ? -7.308 1.401 15.048 1.00 97.56 116 ASP A CA 1
ATOM 908 C C . ASP A 1 116 ? -6.924 -0.022 14.608 1.00 97.56 116 ASP A C 1
ATOM 910 O O . ASP A 1 116 ? -7.661 -0.972 14.884 1.00 97.56 116 ASP A O 1
ATOM 914 N N . LEU A 1 117 ? -5.742 -0.207 14.012 1.00 97.62 117 LEU A N 1
ATOM 915 C CA . LEU A 1 117 ? -5.257 -1.538 13.620 1.00 97.62 117 LEU A CA 1
ATOM 916 C C . LEU A 1 117 ? -5.042 -2.451 14.839 1.00 97.62 117 LEU A C 1
ATOM 918 O O . LEU A 1 117 ? -5.449 -3.615 14.824 1.00 97.62 117 LEU A O 1
ATOM 922 N N . THR A 1 118 ? -4.485 -1.917 15.930 1.00 98.00 118 THR A N 1
ATOM 923 C CA . THR A 1 118 ? -4.297 -2.658 17.188 1.00 98.00 118 THR A CA 1
ATOM 924 C C . THR A 1 118 ? -5.631 -3.110 17.784 1.00 98.00 118 THR A C 1
ATOM 926 O O . THR A 1 118 ? -5.769 -4.262 18.206 1.00 98.00 118 THR A O 1
ATOM 929 N N . ALA A 1 119 ? -6.637 -2.232 17.807 1.00 97.12 119 ALA A N 1
ATOM 930 C CA . ALA A 1 119 ? -7.963 -2.557 18.326 1.00 97.12 119 ALA A CA 1
ATOM 931 C C . ALA A 1 119 ? -8.629 -3.693 17.531 1.00 97.12 119 ALA A C 1
ATOM 933 O O . ALA A 1 119 ? -9.216 -4.599 18.129 1.00 97.12 119 ALA A O 1
ATOM 934 N N . ARG A 1 120 ? -8.487 -3.690 16.198 1.00 95.81 120 ARG A N 1
ATOM 935 C CA . ARG A 1 120 ? -8.995 -4.755 15.315 1.00 95.81 120 ARG A CA 1
ATOM 936 C C . ARG A 1 120 ? -8.350 -6.103 15.607 1.00 95.81 120 ARG A C 1
ATOM 938 O O . ARG A 1 120 ? -9.067 -7.077 15.831 1.00 95.81 120 ARG A O 1
ATOM 945 N N . ARG A 1 121 ? -7.018 -6.141 15.716 1.00 96.19 121 ARG A N 1
ATOM 946 C CA . ARG A 1 121 ? -6.272 -7.367 16.044 1.00 96.19 121 ARG A CA 1
ATOM 947 C C . ARG A 1 121 ? -6.658 -7.941 17.406 1.00 96.19 121 ARG A C 1
ATOM 949 O O . ARG A 1 121 ? -6.859 -9.144 17.525 1.00 96.19 121 ARG A O 1
ATOM 956 N N . LYS A 1 122 ? -6.842 -7.090 18.420 1.00 95.44 122 LYS A N 1
ATOM 957 C CA . LYS A 1 122 ? -7.277 -7.527 19.760 1.00 95.44 122 LYS A CA 1
ATOM 958 C C . LYS A 1 122 ? -8.720 -8.026 19.804 1.00 95.44 122 LYS A C 1
ATOM 960 O O . LYS A 1 122 ? -9.039 -8.843 20.659 1.00 95.44 122 LYS A O 1
ATOM 965 N N . ARG A 1 123 ? -9.605 -7.532 18.931 1.00 90.12 123 ARG A N 1
ATOM 966 C CA . ARG A 1 123 ? -10.995 -8.006 18.862 1.00 90.12 123 ARG A CA 1
ATOM 967 C C . ARG A 1 123 ? -11.068 -9.462 18.412 1.00 90.12 123 ARG A C 1
ATOM 969 O O . ARG A 1 123 ? -11.834 -10.209 18.998 1.00 90.12 123 ARG A O 1
ATOM 976 N N . LEU A 1 124 ? -10.266 -9.850 17.423 1.00 72.75 124 LEU A N 1
ATOM 977 C CA . LEU A 1 124 ? -10.258 -11.222 16.906 1.00 72.75 124 LEU A CA 1
ATOM 978 C C . LEU A 1 124 ? -9.729 -12.246 17.911 1.00 72.75 124 LEU A C 1
ATOM 980 O O . LEU A 1 124 ? -10.169 -13.380 17.882 1.00 72.75 124 LEU A O 1
ATOM 984 N N . LEU A 1 125 ? -8.834 -11.847 18.818 1.00 66.38 125 LEU A N 1
ATOM 985 C CA . LEU A 1 125 ? -8.311 -12.730 19.869 1.00 66.38 125 LEU A CA 1
ATOM 986 C C . LEU A 1 125 ? -9.315 -13.017 20.999 1.00 66.38 125 LEU A C 1
ATOM 988 O O . LEU A 1 125 ? -9.014 -13.811 21.883 1.00 66.38 125 LEU A O 1
ATOM 992 N N . ARG A 1 126 ? -10.455 -12.318 21.029 1.00 60.69 126 ARG A N 1
ATOM 993 C CA . ARG A 1 126 ? -11.487 -12.464 22.069 1.00 60.69 126 ARG A CA 1
ATOM 994 C C . ARG A 1 126 ? -12.710 -13.263 21.611 1.00 60.69 126 ARG A C 1
ATOM 996 O O . ARG A 1 126 ? -13.624 -13.433 22.412 1.00 60.69 126 ARG A O 1
ATOM 1003 N N . ASN A 1 127 ? -12.721 -13.700 20.355 1.00 48.69 127 ASN A N 1
ATOM 1004 C CA . ASN A 1 127 ? -13.726 -14.589 19.775 1.00 48.69 127 ASN A CA 1
ATOM 1005 C C . ASN A 1 127 ? -13.119 -15.980 19.595 1.00 48.69 127 ASN A C 1
ATOM 1007 O O . ASN A 1 127 ? -13.906 -16.946 19.614 1.00 48.69 127 ASN A O 1
#

Organism: Enterobacter agglomerans (NCBI:txid549)

Sequence (127 aa):
LGLYPDKVVLAGLYQDRLRAKQALLQSLHRVGALPKRAGRDARRTGMSKALNRAMQRYLADSHSALLGLQPEDWLDMATPVNIPGTSDEYPNWRRKLSATLETLFSDPATDTLLRDLTARRKRLLRN

Secondary structure (DSSP, 8-state):
--S---HHHHHHHHHHHHHHHHHHHHHHHHTT-S-TTS-S-TTT----HHHHHHHHHHHHTSS-S-----HHHHTT--S-S--TT-STTS-TT----SS-HHHHHH-HHHHHHHHHHHHHHHHHTT-

InterPro domains:
  IPR003385 Glycoside hydrolase, family 77 [PF02446] (10-98)
  IPR017853 Glycoside hydrolase superfamily [SSF51445] (33-120)

pLDDT: mean 95.92, std 6.56, range [48.69, 98.81]

Foldseek 3Di:
DCPPVDPVVVVVVVVVVQVVQLVVLVVLVVVVQADPPQDNHSVPHDDDPSVLLSVLLVQLLDPDPDDDDDVCSLLVHDDDLDDPPDDVPDNHNPDDRPDDPVVQVPDPSNVVSVVVSVVSNVVSVVD